Protein AF-A0AAD6F271-F1 (afdb_monomer)

Solvent-accessible surface area (backbone atoms only — not comparable to full-atom values): 6651 Å² total; per-residue (Å²): 137,88,88,78,84,90,80,87,78,88,84,82,82,73,85,39,8,61,55,55,40,52,55,52,51,49,50,29,60,76,70,73,50,58,74,84,76,60,82,78,86,87,73,95,65,48,60,35,42,58,24,82,77,61,3,26,53,34,51,55,48,50,57,56,47,70,73,39,86,78,64,77,92,77,96,78,90,75,74,92,79,69,85,64,66,56,66,58,55,46,70,77,63,67,85,72,86,80,129

Secondary structure (DSSP, 8-state):
------------S---HHHHHHHHHHHHHHTT--GGG---------HHHH-TTTSHHHHHHHHHHHTTTT-----------S--THHHHHHHH------

Radius of gyration: 15.26 Å; Cα contacts (8 Å, |Δi|>4): 59; chains: 1; bounding box: 34×30×43 Å

Structure (mmCIF, N/CA/C/O backbone):
data_AF-A0AAD6F271-F1
#
_entry.id   AF-A0AAD6F271-F1
#
loop_
_atom_site.group_PDB
_atom_site.id
_atom_site.type_symbol
_atom_site.label_atom_id
_atom_site.label_alt_id
_atom_site.label_comp_id
_atom_site.label_asym_id
_atom_site.label_entity_id
_atom_site.label_seq_id
_atom_site.pdbx_PDB_ins_code
_atom_site.Cartn_x
_atom_site.Cartn_y
_atom_site.Cartn_z
_atom_site.occupancy
_atom_site.B_iso_or_equiv
_atom_site.auth_seq_id
_atom_site.auth_comp_id
_atom_site.auth_asym_id
_atom_site.auth_atom_id
_atom_site.pdbx_PDB_model_num
ATOM 1 N N . MET A 1 1 ? -11.364 -21.711 9.513 1.00 59.50 1 MET A N 1
ATOM 2 C CA . MET A 1 1 ? -10.643 -20.502 9.062 1.00 59.50 1 MET A CA 1
ATOM 3 C C . MET A 1 1 ? -11.640 -19.669 8.283 1.00 59.50 1 MET A C 1
ATOM 5 O O . MET A 1 1 ? -12.161 -20.174 7.298 1.00 59.50 1 MET A O 1
ATOM 9 N N . ASN A 1 2 ? -11.972 -18.478 8.778 1.00 79.00 2 ASN A N 1
ATOM 10 C CA . ASN A 1 2 ? -12.950 -17.598 8.141 1.00 79.00 2 ASN A CA 1
ATOM 11 C C . ASN A 1 2 ? -12.208 -16.559 7.304 1.00 79.00 2 ASN A C 1
ATOM 13 O O . ASN A 1 2 ? -11.242 -15.961 7.774 1.00 79.00 2 ASN A O 1
ATOM 17 N N . GLU A 1 3 ? -12.649 -16.374 6.066 1.00 80.06 3 GLU A N 1
ATOM 18 C CA . GLU A 1 3 ? -12.110 -15.383 5.139 1.00 80.06 3 GLU A CA 1
ATOM 19 C C . GLU A 1 3 ? -13.168 -14.289 4.971 1.00 80.06 3 GLU A C 1
ATOM 21 O O . GLU A 1 3 ? -14.321 -14.583 4.657 1.00 80.06 3 GLU A O 1
ATOM 26 N N . HIS A 1 4 ? -12.789 -13.032 5.199 1.00 83.06 4 HIS A N 1
ATOM 27 C CA . HIS A 1 4 ? -13.683 -11.882 5.071 1.00 83.06 4 HIS A CA 1
ATOM 28 C C . HIS A 1 4 ? -13.077 -10.850 4.123 1.00 83.06 4 HIS A C 1
ATOM 30 O O . HIS A 1 4 ? -11.867 -10.621 4.122 1.00 83.06 4 HIS A O 1
ATOM 36 N N . ILE A 1 5 ? -13.929 -10.206 3.325 1.00 85.38 5 ILE A N 1
ATOM 37 C CA . ILE A 1 5 ? -13.532 -9.071 2.491 1.00 85.38 5 ILE A CA 1
ATOM 38 C C . ILE A 1 5 ? -13.492 -7.830 3.383 1.00 85.38 5 ILE A C 1
ATOM 40 O O . ILE A 1 5 ? -14.512 -7.466 3.962 1.00 85.38 5 ILE A O 1
ATOM 44 N N . LEU A 1 6 ? -12.331 -7.175 3.479 1.00 85.69 6 LEU A N 1
ATOM 45 C CA . LEU A 1 6 ? -12.188 -5.934 4.251 1.00 85.69 6 LEU A CA 1
ATOM 46 C C . LEU A 1 6 ? -12.948 -4.778 3.594 1.00 85.69 6 LEU A C 1
ATOM 48 O O . LEU A 1 6 ? -13.714 -4.088 4.258 1.00 85.69 6 LEU A O 1
ATOM 52 N N . PHE A 1 7 ? -12.734 -4.560 2.293 1.00 88.06 7 PHE A N 1
ATOM 53 C CA . PHE A 1 7 ? -13.461 -3.558 1.518 1.00 88.06 7 PHE A CA 1
ATOM 54 C C . PHE A 1 7 ? -13.369 -3.815 0.009 1.00 88.06 7 PHE A C 1
ATOM 56 O O . PHE A 1 7 ? -12.486 -4.522 -0.474 1.00 88.06 7 PHE A O 1
ATOM 63 N N . CYS A 1 8 ? -14.269 -3.176 -0.740 1.00 90.50 8 CYS A N 1
ATOM 64 C CA . CYS A 1 8 ? -14.207 -3.032 -2.190 1.00 90.50 8 CYS A CA 1
ATOM 65 C C . CYS A 1 8 ? -14.519 -1.569 -2.528 1.00 90.50 8 CYS A C 1
ATOM 67 O O . CYS A 1 8 ? -15.574 -1.057 -2.156 1.00 90.50 8 CYS A O 1
ATOM 69 N N . LYS A 1 9 ? -13.587 -0.867 -3.177 1.00 85.50 9 LYS A N 1
ATOM 70 C CA . LYS A 1 9 ? -13.741 0.546 -3.546 1.00 85.50 9 LYS A CA 1
ATOM 71 C C . LYS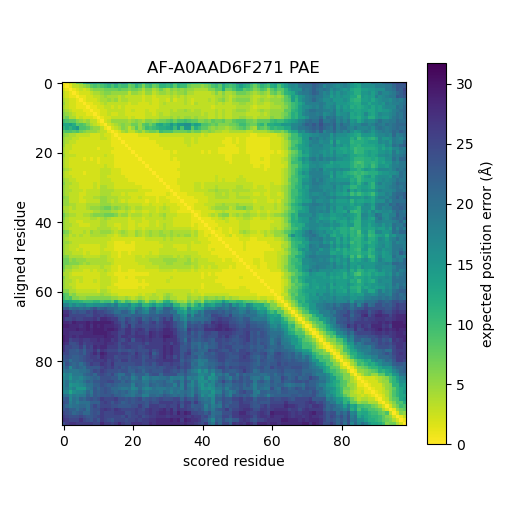 A 1 9 ? -13.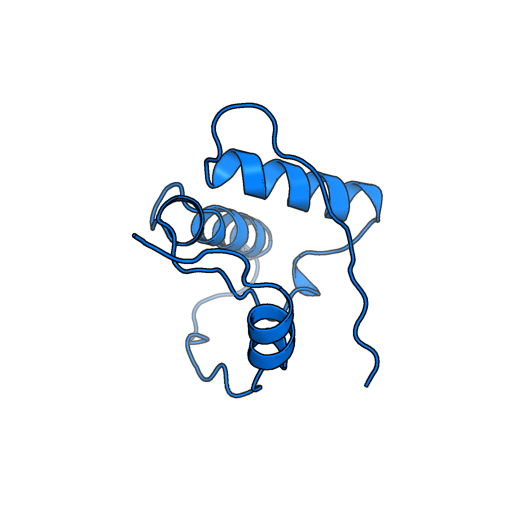377 0.738 -5.009 1.00 85.50 9 LYS A C 1
ATOM 73 O O . LYS A 1 9 ? -12.349 0.245 -5.466 1.00 85.50 9 LYS A O 1
ATOM 78 N N . LYS A 1 10 ? -14.202 1.506 -5.721 1.00 87.69 10 LYS A N 1
ATOM 79 C CA . LYS A 1 10 ? -13.865 1.994 -7.058 1.00 87.69 10 LYS A CA 1
ATOM 80 C C . LYS A 1 10 ? -12.733 3.013 -6.937 1.00 87.69 10 LYS A C 1
ATOM 82 O O . LYS A 1 10 ? -12.835 3.950 -6.147 1.00 87.69 1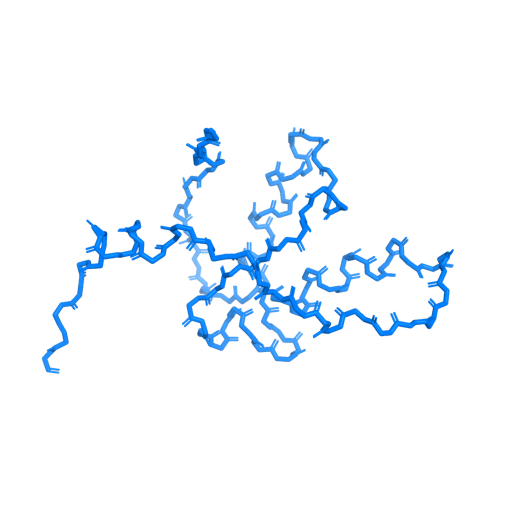0 LYS A O 1
ATOM 87 N N . LEU A 1 11 ? -11.678 2.834 -7.725 1.00 87.56 11 LEU A N 1
ATOM 88 C CA . LEU A 1 11 ? -10.610 3.820 -7.852 1.00 87.56 11 LEU A CA 1
ATOM 89 C C . LEU A 1 11 ? -11.025 4.879 -8.874 1.00 87.56 11 LEU A C 1
ATOM 91 O O . LEU A 1 11 ? -11.514 4.556 -9.956 1.00 87.56 11 LEU A O 1
ATOM 95 N N . THR A 1 12 ? -10.845 6.144 -8.517 1.00 80.06 12 THR A N 1
ATOM 96 C CA . THR A 1 12 ? -11.093 7.293 -9.392 1.00 80.06 12 THR A CA 1
ATOM 97 C C . THR A 1 12 ? -9.759 7.915 -9.785 1.00 80.06 12 THR A C 1
ATOM 99 O O . THR A 1 12 ? -8.924 8.141 -8.914 1.00 80.06 12 THR A O 1
ATOM 102 N N . GLY A 1 13 ? -9.559 8.220 -11.069 1.00 79.25 13 GLY A N 1
ATOM 103 C CA . GLY A 1 13 ? -8.320 8.824 -11.572 1.00 79.25 13 GLY A CA 1
ATOM 104 C C . GLY A 1 13 ? -7.379 7.818 -12.239 1.00 79.25 13 GLY A C 1
ATOM 105 O O . GLY A 1 13 ? -7.827 6.869 -12.881 1.00 79.25 13 GLY A O 1
ATOM 106 N N . ARG A 1 14 ? -6.066 8.057 -12.134 1.00 76.50 14 ARG A N 1
ATOM 107 C CA . ARG A 1 14 ? -5.032 7.176 -12.695 1.00 76.50 14 ARG A CA 1
ATOM 108 C C . ARG A 1 14 ? -4.880 5.988 -11.741 1.00 76.50 14 ARG A C 1
ATOM 110 O O . ARG A 1 14 ? -4.722 6.178 -10.551 1.00 76.50 14 ARG A O 1
ATOM 117 N N . THR A 1 15 ? -4.984 4.752 -12.209 1.00 87.06 15 THR A N 1
ATOM 118 C CA . THR A 1 15 ? -4.887 3.554 -11.351 1.00 87.06 15 THR A CA 1
ATOM 119 C C . THR A 1 15 ? -3.426 3.239 -11.003 1.00 87.06 15 THR A C 1
ATOM 121 O O . THR A 1 15 ? -2.917 2.171 -11.339 1.00 87.06 15 THR A O 1
ATOM 124 N N . THR A 1 16 ? -2.705 4.197 -10.408 1.00 94.69 16 THR A N 1
ATOM 125 C CA . THR A 1 16 ? -1.284 4.042 -10.063 1.00 94.69 16 THR A CA 1
ATOM 126 C C . THR A 1 16 ? -1.103 3.332 -8.722 1.00 94.69 16 THR A C 1
ATOM 128 O O . THR A 1 16 ? -2.024 3.257 -7.909 1.00 94.69 16 THR A O 1
ATOM 131 N N . GLY A 1 17 ? 0.110 2.842 -8.452 1.00 93.75 17 GLY A N 1
ATOM 132 C CA . GLY A 1 17 ? 0.421 2.214 -7.167 1.00 93.75 17 GLY A CA 1
ATOM 133 C C . GLY A 1 17 ? 0.243 3.135 -5.965 1.00 93.75 17 GLY A C 1
ATOM 134 O O . GLY A 1 17 ? -0.175 2.673 -4.905 1.00 93.75 17 GLY A O 1
ATOM 135 N N . GLN A 1 18 ? 0.501 4.434 -6.137 1.00 94.56 18 GLN A N 1
ATOM 136 C CA . GLN A 1 18 ? 0.290 5.441 -5.098 1.00 94.56 18 GLN A CA 1
ATOM 137 C C . GLN A 1 18 ? -1.203 5.653 -4.818 1.00 94.56 18 GLN A C 1
ATOM 139 O O . GLN A 1 18 ? -1.593 5.744 -3.656 1.00 94.56 18 GLN A O 1
ATOM 144 N N . ASP A 1 19 ? -2.041 5.688 -5.856 1.00 94.06 19 ASP A N 1
ATOM 145 C CA . ASP A 1 19 ? -3.488 5.874 -5.700 1.00 94.06 19 ASP A CA 1
ATOM 146 C C . ASP A 1 19 ? -4.123 4.681 -4.978 1.00 94.06 19 ASP A C 1
ATOM 148 O O . ASP A 1 19 ? -4.893 4.854 -4.031 1.00 94.06 19 ASP A O 1
ATOM 152 N N . VAL A 1 20 ? -3.725 3.459 -5.352 1.00 93.75 20 VAL A N 1
ATOM 153 C CA . VAL A 1 20 ? -4.138 2.231 -4.655 1.00 93.75 20 VAL A CA 1
ATOM 154 C C . VAL A 1 20 ? -3.660 2.247 -3.200 1.00 93.75 20 VAL A C 1
ATOM 156 O O . VAL A 1 20 ? -4.437 1.942 -2.293 1.00 93.75 20 VAL A O 1
ATOM 159 N N . PHE A 1 21 ? -2.399 2.630 -2.962 1.00 93.75 21 PHE A N 1
ATOM 160 C CA . PHE A 1 21 ? -1.833 2.716 -1.616 1.00 93.75 21 PHE A CA 1
ATOM 161 C C . PHE A 1 21 ? -2.633 3.674 -0.733 1.00 93.75 21 PHE A C 1
ATOM 163 O O . PHE A 1 21 ? -3.029 3.285 0.359 1.00 93.75 21 PHE A O 1
ATOM 170 N N . ASN A 1 22 ? -2.933 4.881 -1.218 1.00 93.88 22 ASN A N 1
ATOM 171 C CA . ASN A 1 22 ? -3.670 5.891 -0.457 1.00 93.88 22 ASN A CA 1
ATOM 172 C C . ASN A 1 22 ? -5.060 5.399 -0.032 1.00 93.88 22 ASN A C 1
ATOM 174 O O . ASN A 1 22 ? -5.500 5.669 1.084 1.00 93.88 22 ASN A O 1
ATOM 178 N N . VAL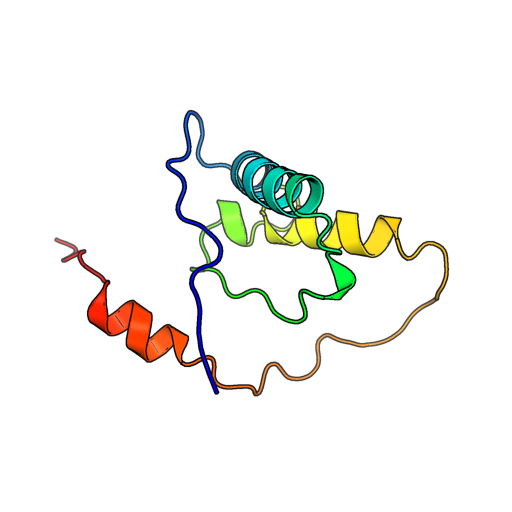 A 1 23 ? -5.756 4.654 -0.897 1.00 93.69 23 VAL A N 1
ATOM 179 C CA . VAL A 1 23 ? -7.074 4.092 -0.569 1.00 93.69 23 VAL A CA 1
ATOM 180 C C . VAL A 1 23 ? -6.976 3.044 0.540 1.00 93.69 23 VAL A C 1
ATOM 182 O O . VAL A 1 23 ? -7.796 3.061 1.460 1.00 93.69 23 VAL A O 1
ATOM 185 N N . ILE A 1 24 ? -5.979 2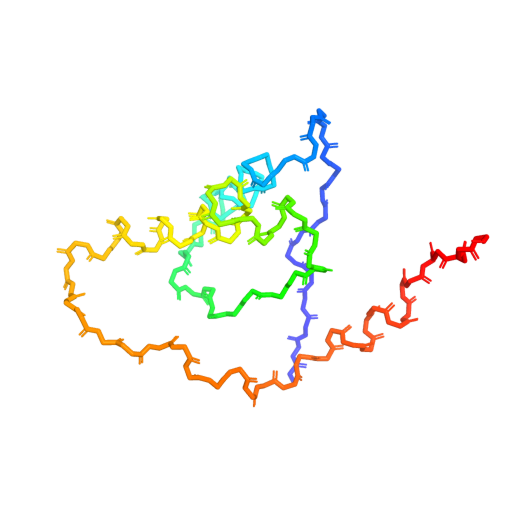.157 0.478 1.00 92.62 24 ILE A N 1
ATOM 186 C CA . ILE A 1 24 ? -5.767 1.133 1.510 1.00 92.62 24 ILE A CA 1
ATOM 187 C C . ILE A 1 24 ? -5.298 1.777 2.822 1.00 92.62 24 ILE A C 1
ATOM 189 O O . ILE A 1 24 ? -5.817 1.445 3.883 1.00 92.62 24 ILE A O 1
ATOM 193 N N . ASP A 1 25 ? -4.351 2.711 2.761 1.00 93.25 25 ASP A N 1
ATOM 194 C CA . ASP A 1 25 ? -3.779 3.382 3.931 1.00 93.25 25 ASP A CA 1
ATOM 195 C C . ASP A 1 25 ? -4.819 4.228 4.677 1.00 93.25 25 ASP A C 1
ATOM 197 O O . ASP A 1 25 ? -4.896 4.185 5.907 1.00 93.25 25 ASP A O 1
ATOM 201 N N . ASN A 1 26 ? -5.702 4.909 3.940 1.00 93.38 26 ASN A N 1
ATOM 202 C CA . ASN A 1 26 ? -6.839 5.610 4.527 1.00 93.38 26 ASN A CA 1
ATOM 203 C C . ASN A 1 26 ? -7.799 4.632 5.221 1.00 93.38 26 ASN A C 1
ATOM 205 O O . ASN A 1 26 ? -8.220 4.887 6.344 1.00 93.38 26 ASN A O 1
ATOM 209 N N . PHE A 1 27 ? -8.102 3.482 4.607 1.00 92.38 27 PHE A N 1
ATOM 210 C CA . PHE A 1 27 ? -8.925 2.452 5.249 1.00 92.38 27 PHE A CA 1
ATOM 211 C C . PHE A 1 27 ? -8.281 1.943 6.548 1.00 92.38 27 PHE A C 1
ATOM 213 O O . PHE A 1 27 ? -8.939 1.885 7.585 1.00 92.38 27 PHE A O 1
ATOM 220 N N . PHE A 1 28 ? -6.985 1.622 6.523 1.00 90.69 28 PHE A N 1
ATOM 221 C CA . PHE A 1 28 ? -6.251 1.189 7.714 1.00 90.69 28 PHE A CA 1
ATOM 222 C C . PHE A 1 28 ? -6.302 2.254 8.815 1.00 90.69 28 PHE A C 1
ATOM 224 O O . PHE A 1 28 ? -6.667 1.944 9.948 1.00 90.69 28 PHE A O 1
ATOM 231 N N . SER A 1 29 ? -6.035 3.513 8.468 1.00 91.31 29 SER A N 1
ATOM 232 C CA . SER A 1 29 ? -6.090 4.643 9.399 1.00 91.31 29 SER A CA 1
ATOM 233 C C . SER A 1 29 ? -7.487 4.834 10.002 1.00 91.31 29 SER A C 1
ATOM 235 O O . SER A 1 29 ? -7.625 4.941 11.221 1.00 91.31 29 SER A O 1
ATOM 237 N N . GLN A 1 30 ? -8.538 4.810 9.175 1.00 94.62 30 GLN A N 1
ATOM 238 C CA . GLN A 1 30 ? -9.933 4.965 9.610 1.00 94.62 30 GLN A CA 1
ATOM 239 C C . GLN A 1 30 ? -10.367 3.864 10.583 1.00 94.62 30 GLN A C 1
ATOM 241 O O . GLN A 1 30 ? -11.080 4.131 11.549 1.00 94.62 30 GLN A O 1
ATOM 246 N N . HIS A 1 31 ? -9.906 2.634 10.355 1.00 90.44 31 HIS A N 1
ATOM 247 C CA . HIS A 1 31 ? -10.244 1.472 11.175 1.00 90.44 31 HIS A CA 1
ATOM 248 C C . HIS A 1 31 ? -9.206 1.162 12.262 1.00 90.44 31 HIS A C 1
ATOM 250 O O . HIS A 1 31 ? -9.317 0.133 12.928 1.00 90.44 31 HIS A O 1
ATOM 256 N N . LYS A 1 32 ? -8.219 2.047 12.472 1.00 92.69 32 LYS A N 1
ATOM 257 C CA . LYS A 1 32 ? -7.137 1.888 13.461 1.00 92.69 32 LYS A CA 1
ATOM 258 C C . LYS A 1 32 ? -6.376 0.561 13.306 1.00 92.69 32 LYS A C 1
ATOM 260 O O . LYS A 1 32 ? -5.964 -0.050 14.290 1.00 92.69 32 LYS A O 1
ATOM 265 N N . LEU A 1 33 ? -6.201 0.109 12.066 1.00 87.69 33 LEU A N 1
ATOM 266 C CA . LEU A 1 33 ? -5.425 -1.078 11.724 1.00 87.69 33 LEU A CA 1
ATOM 267 C C . LEU A 1 33 ? -3.957 -0.702 11.522 1.00 87.69 33 LEU A C 1
ATOM 269 O O . LEU A 1 33 ? -3.638 0.238 10.798 1.00 87.69 33 LEU A O 1
ATOM 273 N N . ASP A 1 34 ? -3.053 -1.478 12.114 1.00 86.25 34 ASP A N 1
ATOM 274 C CA . ASP A 1 34 ? -1.616 -1.320 11.889 1.00 86.25 34 ASP A CA 1
ATOM 275 C C . ASP A 1 34 ? -1.172 -2.178 10.694 1.00 86.25 34 ASP A C 1
ATOM 277 O O . ASP A 1 34 ? -1.462 -3.375 10.624 1.00 86.25 34 ASP A O 1
ATOM 281 N N . TRP A 1 35 ? -0.392 -1.602 9.777 1.00 85.31 35 TRP A N 1
ATOM 282 C CA . TRP A 1 35 ? 0.290 -2.323 8.699 1.00 85.31 35 TRP A CA 1
ATOM 283 C C . TRP A 1 35 ? 1.178 -3.479 9.187 1.00 85.31 35 TRP A C 1
ATOM 285 O O . TRP A 1 35 ? 1.460 -4.391 8.405 1.00 85.31 35 TRP A O 1
ATOM 295 N N . LYS A 1 36 ? 1.600 -3.488 10.460 1.00 83.06 36 LYS A N 1
ATOM 296 C CA . LYS A 1 36 ? 2.280 -4.630 11.102 1.00 83.06 36 LYS A CA 1
ATOM 297 C C . LYS A 1 36 ? 1.423 -5.895 11.135 1.00 83.06 36 LYS A C 1
ATOM 299 O O . LYS A 1 36 ? 1.971 -6.988 11.047 1.00 83.06 36 LYS A O 1
ATOM 304 N N . SER A 1 37 ? 0.099 -5.754 11.220 1.00 81.00 37 SER A N 1
ATOM 305 C CA . SER A 1 37 ? -0.833 -6.890 11.183 1.00 81.00 37 SER A CA 1
ATOM 306 C C . SER A 1 37 ? -0.947 -7.519 9.787 1.00 81.00 37 SER A C 1
ATOM 308 O O . SER A 1 37 ? -1.290 -8.692 9.652 1.00 81.00 37 SER A O 1
ATOM 310 N N . CYS A 1 38 ? -0.605 -6.767 8.735 1.00 85.00 38 CYS A N 1
ATOM 311 C CA . CYS A 1 38 ? -0.605 -7.251 7.361 1.00 85.00 38 CYS A CA 1
ATOM 312 C C . CYS A 1 38 ? 0.673 -8.057 7.090 1.00 85.00 38 CYS A C 1
ATOM 314 O O . CYS A 1 38 ? 1.725 -7.500 6.763 1.00 85.00 38 CYS A O 1
ATOM 316 N N . SER A 1 39 ? 0.598 -9.378 7.244 1.00 81.19 39 SER A N 1
ATOM 317 C CA . SER A 1 39 ? 1.742 -10.281 7.065 1.00 81.19 39 SER A CA 1
ATOM 318 C C . SER A 1 39 ? 2.092 -10.510 5.593 1.00 81.19 39 SER A C 1
ATOM 320 O O . SER A 1 39 ? 3.268 -10.480 5.231 1.00 81.19 39 SER A O 1
ATOM 322 N N . HIS A 1 40 ? 1.082 -10.658 4.734 1.00 82.56 40 HIS A N 1
ATOM 323 C CA . HIS A 1 40 ? 1.250 -11.019 3.328 1.00 82.56 40 HIS A CA 1
ATOM 324 C C . HIS A 1 40 ? 0.387 -10.141 2.425 1.00 82.56 40 HIS A C 1
ATOM 326 O O . HIS A 1 40 ? -0.745 -9.802 2.762 1.00 82.56 40 HIS A O 1
ATOM 332 N N . VAL A 1 41 ? 0.922 -9.810 1.250 1.00 84.31 41 VAL A N 1
ATOM 333 C CA . VAL A 1 41 ? 0.206 -9.093 0.192 1.00 84.31 41 VAL A CA 1
ATOM 334 C C . VAL A 1 41 ? 0.396 -9.876 -1.098 1.00 84.31 41 VAL A C 1
ATOM 336 O O . VAL A 1 41 ? 1.528 -10.159 -1.486 1.00 84.31 41 VAL A O 1
ATOM 339 N N . CYS A 1 42 ? -0.709 -10.229 -1.749 1.00 86.56 42 CYS A N 1
ATOM 340 C CA . CYS A 1 42 ? -0.711 -10.846 -3.068 1.00 86.56 42 CYS A CA 1
ATOM 341 C C . CYS A 1 42 ? -1.326 -9.857 -4.059 1.00 86.56 42 CYS A C 1
ATOM 343 O O . CYS A 1 42 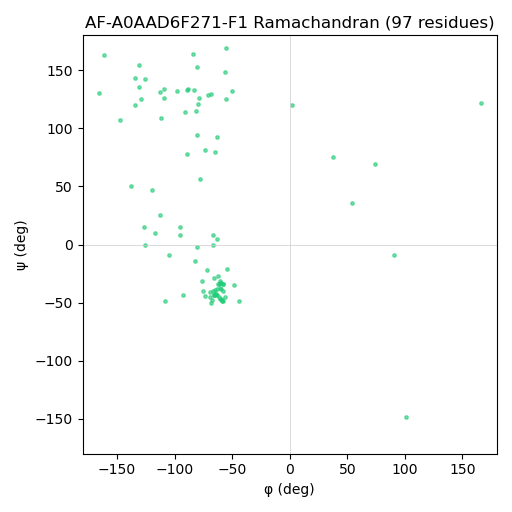? -2.369 -9.266 -3.782 1.00 86.56 42 CYS A O 1
ATOM 345 N N . THR A 1 43 ? -0.660 -9.651 -5.190 1.00 86.94 43 THR A N 1
ATOM 346 C CA . THR A 1 43 ? -1.086 -8.726 -6.245 1.00 86.94 43 THR A CA 1
ATOM 347 C C . THR A 1 43 ? -1.028 -9.438 -7.588 1.00 86.94 43 THR A C 1
ATOM 349 O O . THR A 1 43 ? -0.203 -10.332 -7.754 1.00 86.94 43 THR A O 1
ATOM 352 N N . ASP A 1 44 ? -1.820 -8.994 -8.558 1.00 84.06 44 ASP A N 1
ATOM 353 C CA . ASP A 1 44 ? -1.910 -9.555 -9.917 1.00 84.06 44 ASP A CA 1
ATOM 354 C C . ASP A 1 44 ? -0.647 -9.394 -10.788 1.00 84.06 44 ASP A C 1
ATOM 356 O O . ASP A 1 44 ? -0.620 -9.830 -11.935 1.00 84.06 44 ASP A O 1
ATOM 360 N N . GLY A 1 45 ? 0.409 -8.772 -10.262 1.00 84.25 45 GLY A N 1
ATOM 361 C CA . GLY A 1 45 ? 1.680 -8.608 -10.959 1.00 84.25 45 GLY A CA 1
ATOM 362 C C . GLY A 1 45 ? 1.785 -7.327 -11.783 1.00 84.25 45 GLY A C 1
ATOM 363 O O . GLY A 1 45 ? 2.893 -6.994 -12.207 1.00 84.25 45 GLY A O 1
ATOM 364 N N . ALA A 1 46 ? 0.695 -6.571 -11.959 1.00 88.31 46 ALA A N 1
ATOM 365 C CA . ALA A 1 46 ? 0.691 -5.352 -12.761 1.00 88.31 46 ALA A CA 1
ATOM 366 C C . ALA A 1 46 ? 1.739 -4.340 -12.268 1.00 88.31 46 ALA A C 1
ATOM 368 O O . ALA A 1 46 ? 2.000 -4.226 -11.069 1.00 88.31 46 ALA A O 1
ATOM 369 N N . ALA A 1 47 ? 2.310 -3.544 -13.179 1.00 89.81 47 ALA A N 1
ATOM 370 C CA . ALA A 1 47 ?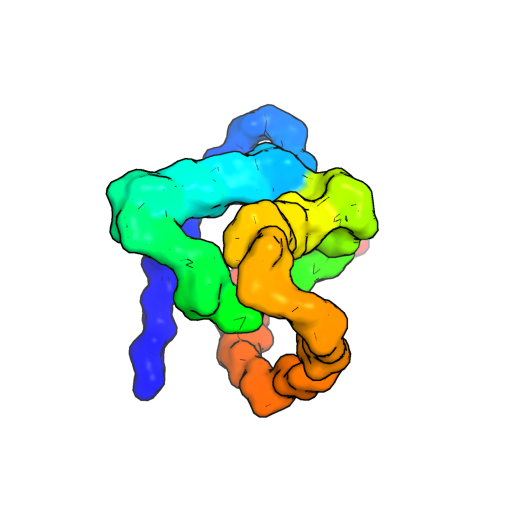 3.367 -2.583 -12.842 1.00 89.81 47 ALA A CA 1
ATOM 371 C C . ALA A 1 47 ? 2.935 -1.565 -11.768 1.00 89.81 47 ALA A C 1
ATOM 373 O O . ALA A 1 47 ? 3.733 -1.192 -10.907 1.00 89.81 47 ALA A O 1
ATOM 374 N N . ALA A 1 48 ? 1.660 -1.163 -11.766 1.00 92.69 48 ALA A N 1
ATOM 375 C CA . ALA A 1 48 ? 1.088 -0.319 -10.718 1.00 92.69 48 ALA A CA 1
ATOM 376 C C . ALA A 1 48 ? 1.113 -0.993 -9.333 1.00 92.69 48 ALA A C 1
ATOM 378 O O . ALA A 1 48 ? 1.210 -0.317 -8.317 1.00 92.69 48 ALA A O 1
ATOM 379 N N . MET A 1 49 ? 1.087 -2.321 -9.264 1.00 94.31 49 MET A N 1
ATOM 380 C CA . MET A 1 49 ? 1.094 -3.068 -8.009 1.00 94.31 49 MET A CA 1
ATOM 381 C C . MET A 1 49 ? 2.515 -3.447 -7.572 1.00 94.31 49 MET A C 1
ATOM 383 O O . MET A 1 49 ? 2.873 -3.283 -6.404 1.00 94.31 49 MET A O 1
ATOM 387 N N . THR A 1 50 ? 3.352 -3.904 -8.508 1.00 88.31 50 THR A N 1
ATOM 388 C CA . THR A 1 50 ? 4.670 -4.507 -8.230 1.00 88.31 50 THR A CA 1
ATOM 389 C C . THR A 1 50 ? 5.865 -3.609 -8.543 1.00 88.31 50 THR A C 1
ATOM 391 O O . THR A 1 50 ? 6.991 -3.943 -8.169 1.00 88.31 50 THR A O 1
ATOM 394 N N . GLY A 1 51 ? 5.646 -2.463 -9.195 1.00 90.19 51 GLY A N 1
ATOM 395 C CA . GLY A 1 51 ? 6.699 -1.541 -9.612 1.00 90.19 51 GLY A CA 1
ATOM 396 C C . GLY A 1 51 ? 7.668 -1.183 -8.482 1.00 90.19 51 GLY A C 1
ATOM 397 O O . GLY A 1 51 ? 7.265 -0.814 -7.379 1.00 90.19 51 GLY A O 1
ATOM 398 N N . ARG A 1 52 ? 8.973 -1.253 -8.769 1.00 88.38 52 ARG A N 1
ATOM 399 C CA . ARG A 1 52 ? 10.045 -1.111 -7.766 1.00 88.38 52 ARG A CA 1
ATOM 400 C C . ARG A 1 52 ? 10.038 0.233 -7.030 1.00 88.38 52 ARG A C 1
ATOM 402 O O . ARG A 1 52 ? 10.426 0.284 -5.866 1.00 88.38 52 ARG A O 1
ATOM 409 N N . VAL A 1 53 ? 9.636 1.306 -7.712 1.00 90.50 53 VAL A N 1
ATOM 410 C CA . VAL A 1 53 ? 9.694 2.682 -7.184 1.00 90.50 53 VAL A CA 1
ATOM 411 C C . VAL A 1 53 ? 8.302 3.223 -6.848 1.00 90.50 53 VAL A C 1
ATOM 413 O O . VAL A 1 53 ? 8.110 3.721 -5.736 1.00 90.50 53 VAL A O 1
ATOM 416 N N . ASN A 1 54 ? 7.358 3.072 -7.787 1.00 92.12 54 ASN A N 1
ATOM 417 C CA . ASN A 1 54 ? 6.008 3.659 -7.750 1.00 92.12 54 ASN A CA 1
ATOM 418 C C . ASN A 1 54 ? 4.881 2.608 -7.700 1.00 92.12 54 ASN A C 1
ATOM 420 O O . ASN A 1 54 ? 3.715 2.935 -7.914 1.00 92.12 54 ASN A O 1
ATOM 424 N N . GLY A 1 55 ? 5.218 1.332 -7.494 1.00 93.19 55 GLY A N 1
ATOM 425 C CA . GLY A 1 55 ? 4.222 0.283 -7.312 1.00 93.19 55 GLY A CA 1
ATOM 426 C C . GLY A 1 55 ? 3.681 0.267 -5.885 1.00 93.19 55 GLY A C 1
ATOM 427 O O . GLY A 1 55 ? 4.404 0.618 -4.948 1.00 93.19 55 GLY A O 1
ATOM 428 N N . LEU A 1 56 ? 2.445 -0.201 -5.695 1.00 92.75 56 LEU A N 1
ATOM 429 C CA . LEU A 1 56 ? 1.817 -0.379 -4.378 1.00 92.75 56 LEU A CA 1
ATOM 430 C C . LEU A 1 56 ? 2.775 -1.029 -3.365 1.00 92.75 56 LEU A C 1
ATOM 432 O O . LEU A 1 56 ? 2.961 -0.525 -2.257 1.00 92.75 56 LEU A O 1
ATOM 436 N N . MET A 1 57 ? 3.435 -2.120 -3.760 1.00 90.81 57 MET A N 1
ATOM 437 C CA . MET A 1 57 ? 4.361 -2.853 -2.895 1.00 90.81 57 MET A CA 1
ATOM 438 C C . MET A 1 57 ? 5.556 -2.009 -2.441 1.00 90.81 57 MET A C 1
ATOM 440 O O . MET A 1 57 ? 6.029 -2.180 -1.316 1.00 90.81 57 MET A O 1
ATOM 444 N N . ALA A 1 58 ? 6.044 -1.087 -3.276 1.00 90.00 58 ALA A N 1
ATOM 445 C CA . ALA A 1 58 ? 7.108 -0.165 -2.890 1.00 90.00 58 ALA A CA 1
ATOM 446 C C . ALA A 1 58 ? 6.629 0.813 -1.806 1.00 90.00 58 ALA A C 1
ATOM 448 O O . ALA A 1 58 ? 7.365 1.071 -0.852 1.00 90.00 58 ALA A O 1
ATOM 449 N N . HIS A 1 59 ? 5.391 1.304 -1.902 1.00 93.00 59 HIS A N 1
ATOM 450 C CA . HIS A 1 59 ? 4.793 2.175 -0.886 1.00 93.00 59 HIS A CA 1
ATOM 451 C C . HIS A 1 59 ? 4.549 1.434 0.433 1.00 93.00 59 HIS A C 1
ATOM 453 O O . HIS A 1 59 ? 5.013 1.897 1.472 1.00 93.00 59 HIS A O 1
ATOM 459 N N . ILE A 1 60 ? 3.952 0.236 0.396 1.00 90.50 60 ILE A N 1
ATOM 460 C CA . ILE A 1 60 ? 3.736 -0.597 1.595 1.00 90.50 60 ILE A CA 1
ATOM 461 C C . ILE A 1 60 ? 5.060 -0.870 2.316 1.00 90.50 60 ILE A C 1
ATOM 463 O O . ILE A 1 60 ? 5.151 -0.730 3.537 1.00 90.50 60 ILE A O 1
ATOM 467 N N . LYS A 1 61 ? 6.115 -1.223 1.568 1.00 86.00 61 LYS A N 1
ATOM 468 C CA . LYS A 1 61 ? 7.455 -1.416 2.137 1.00 86.00 61 LYS A CA 1
ATOM 469 C C . LYS A 1 61 ? 7.949 -0.144 2.817 1.00 86.00 61 LYS A C 1
ATOM 471 O O . LYS A 1 61 ? 8.377 -0.222 3.962 1.00 86.00 61 LYS A O 1
ATOM 476 N N . LYS A 1 62 ? 7.862 1.025 2.171 1.00 86.25 62 LYS A N 1
ATOM 477 C CA . LYS A 1 62 ? 8.273 2.309 2.775 1.00 86.25 62 LYS A CA 1
ATOM 478 C C . LYS A 1 62 ? 7.509 2.607 4.069 1.00 86.25 62 LYS A C 1
ATOM 480 O O . LYS A 1 62 ? 8.133 3.047 5.028 1.00 86.25 62 LYS A O 1
ATOM 485 N N . THR A 1 63 ? 6.212 2.315 4.135 1.00 80.56 63 THR A N 1
ATOM 486 C CA . THR A 1 63 ? 5.399 2.484 5.353 1.00 80.56 63 THR A CA 1
ATOM 487 C C . THR A 1 63 ? 5.853 1.547 6.469 1.00 80.56 63 THR A C 1
ATOM 489 O O . THR A 1 63 ? 6.064 1.985 7.599 1.00 80.56 63 THR A O 1
ATOM 492 N N . LYS A 1 64 ? 6.128 0.275 6.149 1.00 69.50 64 LYS A N 1
ATOM 493 C CA . LYS A 1 64 ? 6.726 -0.671 7.105 1.00 69.50 64 LYS A CA 1
ATOM 494 C C . LYS A 1 64 ? 8.130 -0.244 7.549 1.00 69.50 64 LYS A C 1
ATOM 496 O O . LYS A 1 64 ? 8.455 -0.388 8.721 1.00 69.50 64 LYS A O 1
ATOM 501 N N . HIS A 1 65 ? 8.946 0.299 6.643 1.00 58.12 65 HIS A N 1
ATOM 502 C CA . HIS A 1 65 ? 10.316 0.738 6.924 1.00 58.12 65 HIS A CA 1
ATOM 503 C C . HIS A 1 65 ? 10.395 2.065 7.690 1.00 58.12 65 HIS A C 1
ATOM 505 O O . HIS A 1 65 ? 11.299 2.221 8.503 1.00 58.12 65 HIS A O 1
ATOM 511 N N . ARG A 1 66 ? 9.447 2.995 7.517 1.00 50.16 66 ARG A N 1
ATOM 512 C CA . ARG A 1 66 ? 9.353 4.203 8.359 1.00 50.16 66 ARG A CA 1
ATOM 513 C C . ARG A 1 66 ? 9.009 3.875 9.813 1.00 50.16 66 ARG A C 1
ATOM 515 O O . ARG A 1 66 ? 9.495 4.552 10.707 1.00 50.16 66 ARG A O 1
ATOM 522 N N . ASN A 1 67 ? 8.297 2.775 10.052 1.00 44.06 67 ASN A N 1
ATOM 523 C CA . ASN A 1 67 ? 8.124 2.194 11.389 1.00 44.06 67 ASN A CA 1
ATOM 524 C C . ASN A 1 67 ? 9.326 1.328 11.843 1.00 44.06 67 ASN A C 1
ATOM 526 O O . ASN A 1 67 ? 9.318 0.809 12.956 1.00 44.06 67 ASN A O 1
ATOM 530 N N . ARG A 1 68 ? 10.349 1.154 10.989 1.00 40.75 68 ARG A N 1
ATOM 531 C CA . ARG A 1 68 ? 11.548 0.314 11.183 1.00 40.75 68 ARG A CA 1
ATOM 532 C C . ARG A 1 68 ? 12.839 1.138 11.307 1.00 40.75 68 ARG A C 1
ATOM 534 O O . ARG A 1 68 ? 13.918 0.606 11.079 1.00 40.75 68 ARG A O 1
ATOM 541 N N . LEU A 1 69 ? 12.770 2.397 11.746 1.00 38.09 69 LEU A N 1
ATOM 542 C CA . LEU A 1 69 ? 13.951 3.062 12.323 1.00 38.09 69 LEU A CA 1
ATOM 543 C C . LEU A 1 69 ? 14.387 2.432 13.667 1.00 38.09 69 LEU A C 1
ATOM 545 O O . LEU A 1 69 ? 15.270 2.968 14.320 1.00 38.09 69 LEU A O 1
ATOM 549 N N . ASN A 1 70 ? 13.796 1.300 14.081 1.00 44.72 70 ASN A N 1
ATOM 550 C CA . ASN A 1 70 ? 14.090 0.652 15.358 1.00 44.72 70 ASN A CA 1
ATOM 551 C C . ASN A 1 70 ? 14.474 -0.839 15.301 1.00 44.72 70 ASN A C 1
ATOM 553 O O . ASN A 1 70 ? 14.437 -1.475 16.344 1.00 44.72 70 ASN A O 1
ATOM 557 N N . LEU A 1 71 ? 14.822 -1.440 14.153 1.00 38.41 71 LEU A N 1
ATOM 558 C CA . LEU A 1 71 ? 15.636 -2.668 14.209 1.00 38.41 71 LEU A CA 1
ATOM 559 C C . LEU A 1 71 ? 16.246 -3.055 12.865 1.00 38.41 71 LEU A C 1
ATOM 561 O O . LEU A 1 71 ? 15.573 -3.135 11.829 1.00 38.41 71 LEU A O 1
ATOM 565 N N . GLU A 1 72 ? 17.540 -3.314 12.953 1.00 43.50 72 GLU A N 1
ATOM 566 C CA . GLU A 1 72 ? 18.497 -3.582 11.899 1.00 43.50 72 GLU A CA 1
ATOM 567 C C . GLU A 1 72 ? 18.139 -4.746 10.954 1.00 43.50 72 GLU A C 1
ATOM 569 O O . GLU A 1 72 ? 17.180 -5.507 11.124 1.00 43.50 72 GLU A O 1
ATOM 574 N N . ASN A 1 73 ? 18.923 -4.795 9.875 1.00 47.94 73 ASN A N 1
ATOM 575 C CA . ASN A 1 73 ? 19.326 -5.944 9.066 1.00 47.94 73 ASN A CA 1
ATOM 576 C C . ASN A 1 73 ? 18.746 -7.306 9.483 1.00 47.94 73 ASN A C 1
ATOM 578 O O . ASN A 1 73 ? 19.014 -7.763 10.585 1.00 47.94 73 ASN A O 1
ATOM 582 N N . ASN A 1 74 ? 18.005 -7.957 8.571 1.00 40.28 74 ASN A N 1
ATOM 583 C CA . ASN A 1 74 ? 18.073 -9.402 8.268 1.00 40.28 74 ASN A CA 1
ATOM 584 C C . ASN A 1 74 ? 16.863 -9.868 7.421 1.00 40.28 74 ASN A C 1
ATOM 586 O O . ASN A 1 74 ? 15.706 -9.680 7.791 1.00 40.28 74 ASN A O 1
ATOM 590 N N . LEU A 1 75 ? 17.159 -10.425 6.241 1.00 44.47 75 LEU A N 1
ATOM 591 C CA . LEU A 1 75 ? 16.643 -11.702 5.713 1.00 44.47 75 LEU A CA 1
ATOM 592 C C . LEU A 1 75 ? 15.165 -12.085 6.005 1.00 44.47 75 LEU A C 1
ATOM 594 O O . LEU A 1 75 ? 14.922 -13.002 6.776 1.00 44.47 75 LEU A O 1
ATOM 598 N N . VAL A 1 76 ? 14.161 -11.489 5.341 1.00 41.78 76 VAL A N 1
ATOM 599 C CA . VAL A 1 76 ? 12.774 -12.042 5.321 1.00 41.78 76 VAL A CA 1
ATOM 600 C C . VAL A 1 76 ? 12.165 -11.956 3.913 1.00 41.78 76 VAL A C 1
ATOM 602 O O . VAL A 1 76 ? 11.070 -11.451 3.691 1.00 41.78 76 VAL A O 1
ATOM 605 N N . THR A 1 77 ? 12.915 -12.439 2.922 1.00 40.34 77 THR A N 1
ATOM 606 C CA . THR A 1 77 ? 12.378 -12.844 1.602 1.00 40.34 77 THR A CA 1
ATOM 607 C C . THR A 1 77 ? 12.098 -14.358 1.591 1.00 40.34 77 THR A C 1
ATOM 609 O O . THR A 1 77 ? 11.947 -14.973 0.542 1.00 40.34 77 THR A O 1
ATOM 612 N N . ALA A 1 78 ? 12.066 -14.990 2.767 1.00 35.84 78 ALA A N 1
ATOM 613 C CA . ALA A 1 78 ? 11.887 -16.421 2.910 1.00 35.84 78 ALA A CA 1
ATOM 614 C C . ALA A 1 78 ? 10.395 -16.760 3.041 1.00 35.84 78 ALA A C 1
ATOM 616 O O . ALA A 1 78 ? 9.760 -16.456 4.045 1.00 35.84 78 ALA A O 1
ATOM 617 N N . VAL A 1 79 ? 9.895 -17.457 2.020 1.00 42.41 79 VAL A N 1
ATOM 618 C CA . VAL A 1 79 ? 8.877 -18.506 2.165 1.00 42.41 79 VAL A CA 1
ATOM 619 C C . VAL A 1 79 ? 7.462 -17.986 2.452 1.00 42.41 79 VAL A C 1
ATOM 621 O O . VAL A 1 79 ? 6.849 -18.228 3.488 1.00 42.41 79 VAL A O 1
ATOM 624 N N . ALA A 1 80 ? 6.884 -17.354 1.429 1.00 42.62 80 ALA A N 1
ATOM 625 C CA . ALA A 1 80 ? 5.446 -17.421 1.193 1.00 42.62 80 ALA A CA 1
ATOM 626 C C . ALA A 1 80 ? 5.066 -18.878 0.854 1.00 42.62 80 ALA A C 1
ATOM 628 O O . ALA A 1 80 ? 4.920 -19.247 -0.307 1.00 42.62 80 ALA A O 1
ATOM 629 N N . THR A 1 81 ? 4.938 -19.726 1.873 1.00 42.44 81 THR A N 1
ATOM 630 C CA . THR A 1 81 ? 4.363 -21.078 1.745 1.00 42.44 81 THR A CA 1
ATOM 631 C C . THR A 1 81 ? 3.134 -21.196 2.629 1.00 42.44 81 THR A C 1
ATOM 633 O O . THR A 1 81 ? 2.932 -22.157 3.360 1.00 42.44 81 THR A O 1
ATOM 636 N N . ILE A 1 82 ? 2.271 -20.189 2.539 1.00 50.59 82 ILE A N 1
ATOM 637 C CA . ILE A 1 82 ? 0.860 -20.357 2.857 1.00 50.59 82 ILE A CA 1
ATOM 638 C C . ILE A 1 82 ? 0.144 -20.205 1.525 1.00 50.59 82 ILE A C 1
ATOM 640 O O . ILE A 1 82 ? 0.113 -19.118 0.950 1.00 50.59 82 ILE A O 1
ATOM 644 N N . SER A 1 83 ? -0.374 -21.319 1.005 1.00 48.03 83 SER A N 1
ATOM 645 C CA . SER A 1 83 ? -1.186 -21.329 -0.208 1.00 48.03 83 SER A CA 1
ATOM 646 C C . SER A 1 83 ? -2.450 -20.519 0.063 1.00 48.03 83 SER A C 1
ATOM 648 O O . SER A 1 83 ? -3.433 -21.042 0.586 1.00 48.03 83 SER A O 1
ATOM 650 N N . SER A 1 84 ? -2.426 -19.222 -0.250 1.00 51.59 84 SER A N 1
ATOM 651 C CA . SER A 1 84 ? -3.618 -18.387 -0.182 1.00 51.59 84 SER A CA 1
ATOM 652 C C . SER A 1 84 ? -4.698 -19.044 -1.042 1.00 51.59 84 SER A C 1
ATOM 654 O O . SER A 1 84 ? -4.479 -19.262 -2.235 1.00 51.59 84 SER A O 1
ATOM 656 N N . ARG A 1 85 ? -5.883 -19.323 -0.479 1.00 56.09 85 ARG A N 1
ATOM 657 C CA . ARG A 1 85 ? -7.057 -19.798 -1.243 1.00 56.09 85 ARG A CA 1
ATOM 658 C C . ARG A 1 85 ? -7.558 -18.768 -2.266 1.00 56.09 85 ARG A C 1
ATOM 660 O O . ARG A 1 85 ? -8.538 -19.029 -2.959 1.00 56.09 85 ARG A O 1
ATOM 667 N N . LEU A 1 86 ? -6.848 -17.648 -2.426 1.00 55.44 86 LEU A N 1
ATOM 668 C CA . LEU A 1 86 ? -7.027 -16.658 -3.479 1.00 55.44 86 LEU A CA 1
ATOM 669 C C . LEU A 1 86 ? -7.123 -17.300 -4.869 1.00 55.44 86 LEU A C 1
ATOM 671 O O . LEU A 1 86 ? -7.954 -16.867 -5.653 1.00 55.44 86 LEU A O 1
ATOM 675 N N . THR A 1 87 ? -6.400 -18.391 -5.155 1.00 52.34 87 THR A N 1
ATOM 676 C CA . THR A 1 87 ? -6.530 -19.120 -6.433 1.00 52.34 87 THR A CA 1
ATOM 677 C C . THR A 1 87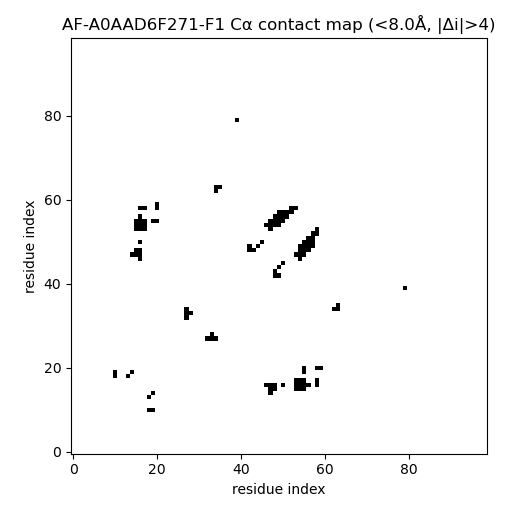 ? -7.959 -19.612 -6.694 1.00 52.34 87 THR A C 1
ATOM 679 O O . THR A 1 87 ? -8.404 -19.623 -7.840 1.00 52.34 87 THR A O 1
ATOM 682 N N . LYS A 1 88 ? -8.704 -19.996 -5.647 1.00 55.38 88 LYS A N 1
ATOM 683 C CA . LYS A 1 88 ? -10.112 -20.405 -5.754 1.00 55.38 88 LYS A CA 1
ATOM 684 C C . LYS A 1 88 ? -11.024 -19.193 -5.985 1.00 55.38 88 LYS A C 1
ATOM 686 O O . LYS A 1 88 ? -11.848 -19.230 -6.890 1.00 55.38 88 LYS A O 1
ATOM 691 N N . LEU A 1 89 ? -10.804 -18.101 -5.247 1.00 55.78 89 LEU A N 1
ATOM 692 C CA . LEU A 1 89 ? -11.560 -16.850 -5.395 1.00 55.78 89 LEU A CA 1
ATOM 693 C C . LEU A 1 89 ? -11.351 -16.201 -6.776 1.00 55.78 89 LEU A C 1
ATOM 695 O O . LEU A 1 89 ? -12.306 -15.750 -7.400 1.00 55.78 89 LEU A O 1
ATOM 699 N N . MET A 1 90 ? -10.110 -16.185 -7.274 1.00 56.62 90 MET A N 1
ATOM 700 C CA . MET A 1 90 ? -9.776 -15.670 -8.604 1.00 56.62 90 MET A CA 1
ATOM 701 C C . MET A 1 90 ? -10.424 -16.523 -9.692 1.00 56.62 90 MET A C 1
ATOM 703 O O . MET A 1 90 ? -11.019 -15.973 -10.606 1.00 56.62 90 MET A O 1
ATOM 707 N N . ARG A 1 91 ? -10.415 -17.857 -9.568 1.00 57.88 91 ARG A N 1
ATOM 708 C CA . ARG A 1 91 ? -11.077 -18.748 -10.537 1.00 57.88 91 ARG A CA 1
ATOM 709 C C . ARG A 1 91 ? -12.593 -18.525 -10.610 1.00 57.88 91 ARG A C 1
ATOM 711 O O . ARG A 1 91 ? -13.168 -18.630 -11.684 1.00 57.88 91 ARG A O 1
ATOM 718 N N . GLU A 1 92 ? -13.226 -18.179 -9.492 1.00 57.94 92 GLU A N 1
ATOM 719 C CA . GLU A 1 92 ? -14.667 -17.898 -9.415 1.00 57.94 92 GLU A CA 1
ATOM 720 C C . GLU A 1 92 ? -15.044 -16.465 -9.853 1.00 57.94 92 GLU A C 1
ATOM 722 O O . GLU A 1 92 ? -16.225 -16.184 -10.067 1.00 57.94 92 GLU A O 1
ATOM 727 N N . LYS A 1 93 ? -14.075 -15.542 -9.977 1.00 56.19 93 LYS A N 1
ATOM 728 C CA . LYS A 1 93 ? -14.315 -14.113 -10.275 1.00 56.19 93 LYS A CA 1
ATOM 729 C C . LYS A 1 93 ? -13.548 -13.560 -11.484 1.00 56.19 93 LYS A C 1
ATOM 731 O O . LYS A 1 93 ? -13.733 -12.389 -11.816 1.00 56.19 93 LYS A O 1
ATOM 736 N N . GLN A 1 94 ? -12.733 -14.367 -12.168 1.00 48.09 94 GLN A N 1
ATOM 737 C CA . GLN A 1 94 ? -12.023 -13.970 -13.387 1.00 48.09 94 GLN A CA 1
ATOM 738 C C . GLN A 1 94 ? -12.998 -13.885 -14.571 1.00 48.09 94 GLN A C 1
ATOM 740 O O . GLN A 1 94 ? -13.092 -14.793 -15.389 1.00 48.09 94 GLN A O 1
ATOM 745 N N . ALA A 1 95 ? -13.726 -12.779 -14.685 1.00 53.72 95 ALA A N 1
ATOM 746 C CA . ALA A 1 95 ? -14.448 -12.447 -15.905 1.00 53.72 95 ALA A CA 1
ATOM 747 C C . ALA A 1 95 ? -13.543 -11.634 -16.832 1.00 53.72 95 ALA A C 1
ATOM 749 O O . ALA A 1 95 ? -13.695 -10.427 -16.878 1.00 53.72 95 ALA A O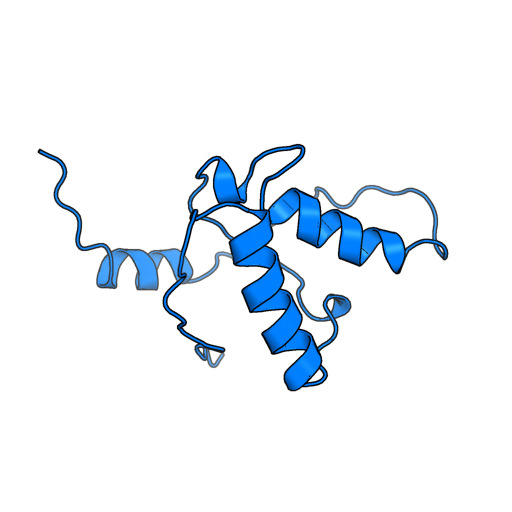 1
ATOM 750 N N . GLN A 1 96 ? -12.603 -12.264 -17.540 1.00 53.16 96 GLN A N 1
ATOM 751 C CA . GLN A 1 96 ? -12.010 -11.680 -18.752 1.00 53.16 96 GLN A CA 1
ATOM 752 C C . GLN A 1 96 ? -11.666 -12.827 -19.717 1.00 53.16 96 GLN A C 1
ATOM 754 O O . GLN A 1 96 ? -10.727 -13.584 -19.471 1.00 53.16 96 GLN A O 1
ATOM 759 N N . VAL A 1 97 ? -12.432 -12.970 -20.800 1.00 46.50 97 VAL A N 1
ATOM 760 C CA . VAL A 1 97 ? -11.984 -13.699 -21.993 1.00 46.50 97 VAL A CA 1
ATOM 761 C C . VAL A 1 97 ? -11.119 -12.711 -22.765 1.00 46.50 97 VAL A C 1
ATOM 763 O O . VAL A 1 97 ? -11.618 -11.667 -23.181 1.00 46.50 97 VAL A O 1
ATOM 766 N N . SER A 1 98 ? -9.822 -12.990 -22.894 1.00 48.69 98 SER A N 1
ATOM 767 C CA . SER A 1 98 ? -8.993 -12.257 -23.853 1.00 48.69 98 SER A CA 1
ATOM 768 C C . SER A 1 98 ? -9.396 -12.703 -25.252 1.00 48.69 98 SER A C 1
ATOM 770 O O . SER A 1 98 ? -9.456 -13.908 -25.505 1.00 48.69 98 SER A O 1
ATOM 772 N N . HIS A 1 99 ? -9.677 -11.734 -26.122 1.00 39.00 99 HIS A N 1
ATOM 773 C CA . HIS A 1 99 ? -9.616 -11.931 -27.569 1.00 39.00 99 HIS A CA 1
ATOM 774 C C . HIS A 1 99 ? -8.189 -12.280 -28.002 1.00 39.00 99 HIS A C 1
ATOM 776 O O . HIS A 1 99 ? -7.245 -11.907 -27.258 1.00 39.00 99 HIS A O 1
#

Foldseek 3Di:
DDDDDLDDDDQDDDLALVSVLVVVVVSCVVVVHDLVVVPDDDDPPDCRQPPCCTHVVVVSVVSVVVVVPPDDDDDDPDDPPPPPCVVVVCVVPPPDDDD

Sequence (99 aa):
MNEHILFCKKLTGRTTGQDVFNVIDNFFSQHKLDWKSCSHVCTDGAAAMTGRVNGLMAHIKKTKHRNRLNLENNLVTAVATISSRLTKLMREKQAQVSH

Mean predicted aligned error: 12.02 Å

Organism: NCBI:txid1090488

pLDDT: mean 73.56, std 19.99, range [35.84, 94.69]